Protein AF-A0A4Q5TFU5-F1 (afdb_monomer_lite)

Radius of gyration: 31.68 Å; chains: 1; bounding box: 58×33×103 Å

Secondary structure (DSSP, 8-state):
---GGGGSPPHHHHHHHHHHHHHHHHS--HHHHHHHHHTT--EEEESS--HHHHHHHHTSTTEEEEE-SSTT-EEEEE----PPP-----TTHHHHHHHHHHHHHHHHHHHS---------SSSSSTT--

pLDDT: mean 71.45, std 12.31, range [46.47, 95.38]

Structure (mmCIF, N/CA/C/O backbone):
data_AF-A0A4Q5TFU5-F1
#
_entry.id   AF-A0A4Q5TFU5-F1
#
loop_
_atom_site.group_PDB
_atom_site.id
_atom_site.type_symbol
_atom_site.label_atom_id
_atom_site.label_alt_id
_atom_site.label_comp_id
_atom_site.label_asym_id
_atom_site.label_entity_id
_atom_site.label_seq_id
_atom_site.pdbx_PDB_ins_code
_atom_site.Cartn_x
_atom_site.Cartn_y
_atom_site.Cartn_z
_atom_site.occupancy
_atom_site.B_iso_or_equiv
_atom_site.auth_seq_id
_atom_site.auth_comp_id
_atom_site.auth_asym_id
_atom_site.auth_atom_id
_atom_site.pdbx_PDB_model_num
ATOM 1 N N . MET A 1 1 ? 15.571 -17.716 -34.446 1.00 46.47 1 MET A N 1
ATOM 2 C CA . MET A 1 1 ? 16.575 -17.189 -33.501 1.00 46.47 1 MET A CA 1
ATOM 3 C C . MET A 1 1 ? 16.060 -15.839 -33.051 1.00 46.47 1 MET A C 1
ATOM 5 O O . MET A 1 1 ? 15.919 -14.973 -33.902 1.00 46.47 1 MET A O 1
ATOM 9 N N . ILE A 1 2 ? 15.666 -15.695 -31.785 1.00 55.34 2 ILE A N 1
ATOM 10 C CA . ILE A 1 2 ? 15.425 -14.367 -31.209 1.00 55.34 2 ILE A CA 1
ATOM 11 C C . ILE A 1 2 ? 16.815 -13.753 -31.044 1.00 55.34 2 ILE A C 1
ATOM 13 O O . ILE A 1 2 ? 17.619 -14.277 -30.277 1.00 55.34 2 ILE A O 1
ATOM 17 N N . GLY A 1 3 ? 17.129 -12.750 -31.863 1.00 56.12 3 GLY A N 1
ATOM 18 C CA . GLY A 1 3 ? 18.355 -11.972 -31.731 1.00 56.12 3 GLY A CA 1
ATOM 19 C C . GLY A 1 3 ? 18.303 -11.138 -30.457 1.00 56.12 3 GLY A C 1
ATOM 20 O O . GLY A 1 3 ? 17.226 -10.782 -29.978 1.00 56.12 3 GLY A O 1
ATOM 21 N N . GLU 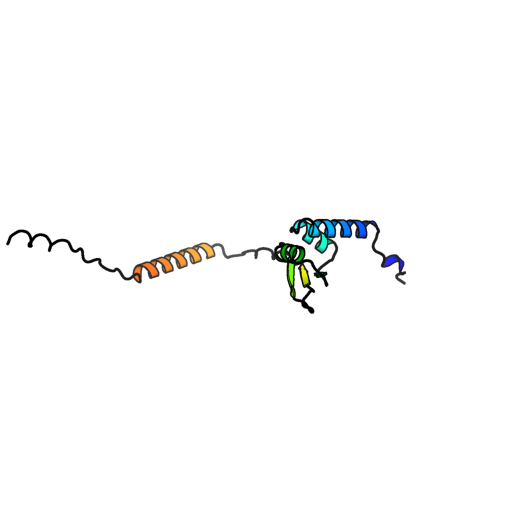A 1 4 ? 19.468 -10.821 -29.906 1.00 57.66 4 GLU A N 1
ATOM 22 C CA . GLU A 1 4 ? 19.650 -10.039 -28.674 1.00 57.66 4 GLU A CA 1
ATOM 23 C C . GLU A 1 4 ? 18.977 -8.646 -28.746 1.00 57.66 4 GLU A C 1
ATOM 25 O O . GLU A 1 4 ? 18.759 -7.989 -27.729 1.00 57.66 4 GLU A O 1
ATOM 30 N N . GLU A 1 5 ? 18.575 -8.225 -29.949 1.00 54.44 5 GLU A N 1
ATOM 31 C CA . GLU A 1 5 ? 17.763 -7.039 -30.231 1.00 54.44 5 GLU A CA 1
ATOM 32 C C . GLU A 1 5 ? 16.343 -7.115 -29.639 1.00 54.44 5 GLU A C 1
ATOM 34 O O . GLU A 1 5 ? 15.772 -6.086 -29.289 1.00 54.44 5 GLU A O 1
ATOM 39 N N . GLY A 1 6 ? 15.768 -8.317 -29.508 1.00 54.66 6 GLY A N 1
ATOM 40 C CA . GLY A 1 6 ? 14.404 -8.526 -29.006 1.00 54.66 6 GLY A CA 1
ATOM 41 C C . GLY A 1 6 ? 14.273 -8.480 -27.481 1.00 54.66 6 GLY A C 1
ATOM 42 O O . GLY A 1 6 ? 13.159 -8.509 -26.966 1.00 54.66 6 GLY A O 1
ATOM 43 N N . LEU A 1 7 ? 15.399 -8.426 -26.762 1.00 59.31 7 LEU A N 1
ATOM 4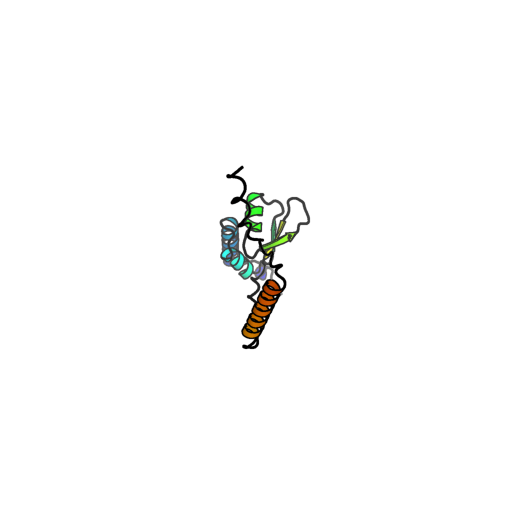4 C CA . LEU A 1 7 ? 15.451 -8.395 -25.296 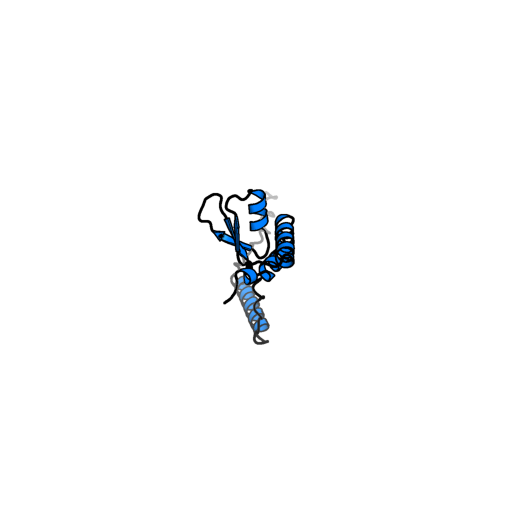1.00 59.31 7 LEU A CA 1
ATOM 45 C C . LEU A 1 7 ? 15.728 -6.996 -24.736 1.00 59.31 7 LEU A C 1
ATOM 47 O O . LEU A 1 7 ? 15.657 -6.802 -23.523 1.00 59.31 7 LEU A O 1
ATOM 51 N N . ARG A 1 8 ? 16.063 -6.016 -25.587 1.00 65.56 8 ARG A N 1
ATOM 52 C CA . ARG A 1 8 ? 16.277 -4.641 -25.133 1.00 65.56 8 ARG A CA 1
ATOM 53 C C . ARG A 1 8 ? 14.929 -3.940 -24.958 1.00 65.56 8 ARG A C 1
ATOM 55 O O . ARG A 1 8 ? 14.165 -3.869 -25.922 1.00 65.56 8 ARG A O 1
ATOM 62 N N . PRO A 1 9 ? 14.636 -3.397 -23.764 1.00 65.62 9 PRO A N 1
ATOM 63 C CA . PRO A 1 9 ? 13.463 -2.560 -23.568 1.00 65.62 9 PRO A CA 1
ATOM 64 C C . PRO A 1 9 ? 13.480 -1.401 -24.563 1.00 65.62 9 PRO A C 1
ATOM 66 O O . PRO A 1 9 ? 14.532 -0.813 -24.828 1.00 65.62 9 PRO A O 1
ATOM 69 N N . SER A 1 10 ? 12.318 -1.066 -25.119 1.00 74.31 10 SER A N 1
ATOM 70 C CA . SER A 1 10 ? 12.206 0.125 -25.959 1.00 74.31 10 SER A CA 1
ATOM 71 C C . SER A 1 10 ? 12.515 1.380 -25.132 1.00 74.31 10 SER A C 1
ATOM 73 O O . SER A 1 10 ? 12.176 1.433 -23.950 1.00 74.31 10 SER A O 1
ATOM 75 N N . GLU A 1 11 ? 13.116 2.411 -25.737 1.00 78.31 11 GLU A N 1
ATOM 76 C CA . GLU A 1 11 ? 13.429 3.675 -25.038 1.00 78.31 11 GLU A CA 1
ATOM 77 C C . GLU A 1 11 ? 12.191 4.285 -24.362 1.00 78.31 11 GLU A C 1
ATOM 79 O O . GLU A 1 11 ? 12.278 4.832 -23.264 1.00 78.31 11 GLU A O 1
ATOM 84 N N . ARG A 1 12 ? 11.020 4.113 -24.989 1.00 72.75 12 ARG A N 1
ATOM 85 C CA . ARG A 1 12 ? 9.723 4.517 -24.440 1.00 72.75 12 ARG A CA 1
ATOM 86 C C . ARG A 1 12 ? 9.371 3.740 -23.170 1.00 72.75 12 ARG A C 1
ATOM 88 O O . ARG A 1 12 ? 9.050 4.362 -22.169 1.00 72.75 12 ARG A O 1
ATOM 95 N N . SER A 1 13 ? 9.487 2.411 -23.186 1.00 71.19 13 SER A N 1
ATOM 96 C CA . SER A 1 13 ? 9.218 1.578 -22.004 1.00 71.19 13 SER A CA 1
ATOM 97 C C . SER A 1 13 ? 10.136 1.928 -20.831 1.00 71.19 13 SER A C 1
ATOM 99 O O . SER A 1 13 ? 9.688 1.941 -19.690 1.00 71.19 13 SER A O 1
ATOM 101 N N . THR A 1 14 ? 11.403 2.250 -21.105 1.00 77.56 14 THR A N 1
ATOM 102 C CA . THR A 1 14 ? 12.350 2.698 -20.074 1.00 77.56 14 THR A CA 1
ATOM 103 C C . THR A 1 14 ? 11.943 4.049 -19.489 1.00 77.56 14 THR A C 1
ATOM 105 O O . THR A 1 14 ? 11.959 4.212 -18.274 1.00 77.56 14 THR A O 1
ATOM 108 N N . ALA A 1 15 ? 11.545 5.012 -20.326 1.00 77.94 15 ALA A N 1
ATOM 109 C CA . ALA A 1 15 ? 11.092 6.322 -19.863 1.00 77.94 15 ALA A CA 1
ATOM 110 C C . ALA A 1 15 ? 9.801 6.231 -19.030 1.00 77.94 15 ALA A C 1
ATOM 112 O O . ALA A 1 15 ? 9.708 6.858 -17.974 1.00 77.94 15 ALA A O 1
ATOM 113 N N . ASP A 1 16 ? 8.843 5.411 -19.470 1.00 76.56 16 ASP A N 1
ATOM 114 C CA . ASP A 1 16 ? 7.587 5.169 -18.755 1.00 76.56 16 ASP A CA 1
ATOM 115 C C . ASP A 1 16 ? 7.841 4.519 -17.386 1.00 76.56 16 ASP A C 1
ATOM 117 O O . ASP A 1 16 ? 7.230 4.906 -16.387 1.00 76.56 16 ASP A O 1
ATOM 121 N N . LEU A 1 17 ? 8.792 3.580 -17.317 1.00 76.25 17 LEU A N 1
ATOM 122 C CA . LEU A 1 17 ? 9.215 2.962 -16.064 1.00 76.25 17 LEU A CA 1
ATOM 123 C C . LEU A 1 17 ? 9.878 3.970 -15.120 1.00 76.25 17 LEU A C 1
ATOM 125 O O . LEU A 1 17 ? 9.498 4.041 -13.953 1.00 76.25 17 LEU A O 1
ATOM 129 N N . THR A 1 18 ? 10.828 4.769 -15.608 1.00 79.62 18 THR A N 1
ATOM 130 C CA . THR A 1 18 ? 11.487 5.802 -14.794 1.00 79.62 18 THR A CA 1
ATOM 131 C C . THR A 1 18 ? 10.462 6.779 -14.222 1.00 79.62 18 THR A C 1
ATOM 133 O O . THR A 1 18 ? 10.475 7.041 -13.023 1.00 79.62 18 THR A O 1
ATOM 136 N N . ALA A 1 19 ? 9.509 7.240 -15.037 1.00 78.44 19 ALA A N 1
ATOM 137 C CA . ALA A 1 19 ? 8.449 8.138 -14.586 1.00 78.44 19 ALA A CA 1
ATOM 138 C C . ALA A 1 19 ? 7.520 7.486 -13.544 1.00 78.44 19 ALA A C 1
ATOM 140 O O . ALA A 1 19 ? 7.080 8.146 -12.600 1.00 78.44 19 ALA A O 1
ATOM 141 N N . ALA A 1 20 ? 7.216 6.190 -13.686 1.00 74.69 20 ALA A N 1
ATOM 142 C CA . ALA A 1 20 ? 6.422 5.451 -12.706 1.00 74.69 20 ALA A CA 1
ATOM 143 C C . ALA A 1 20 ? 7.164 5.298 -11.368 1.00 74.69 20 ALA A C 1
ATOM 145 O O . ALA A 1 20 ? 6.574 5.531 -10.312 1.00 74.69 20 ALA A O 1
ATOM 146 N N . VAL A 1 21 ? 8.460 4.975 -11.407 1.00 79.56 21 VAL A N 1
ATOM 147 C CA . VAL A 1 21 ? 9.314 4.875 -10.215 1.00 79.56 21 VAL A CA 1
ATOM 148 C C . VAL A 1 21 ? 9.443 6.232 -9.523 1.00 79.56 21 VAL A C 1
ATOM 150 O O . VAL A 1 21 ? 9.195 6.323 -8.324 1.00 79.56 21 VAL A O 1
ATOM 153 N N . GLU A 1 22 ? 9.744 7.303 -10.260 1.00 77.75 22 GLU A N 1
ATOM 154 C CA . GLU A 1 22 ? 9.822 8.665 -9.713 1.00 77.75 22 GLU A CA 1
ATOM 155 C C . GLU A 1 22 ? 8.500 9.101 -9.077 1.00 77.75 22 GLU A C 1
ATOM 157 O O . GLU A 1 22 ? 8.495 9.691 -7.995 1.00 77.75 22 GLU A O 1
ATOM 162 N N . SER A 1 23 ? 7.369 8.767 -9.705 1.00 73.25 23 SER A N 1
ATOM 163 C CA . SER A 1 23 ? 6.044 9.048 -9.153 1.00 73.25 23 SER A CA 1
ATOM 164 C C . SER A 1 23 ? 5.813 8.318 -7.830 1.00 73.25 23 SER A C 1
ATOM 166 O O . SER A 1 23 ? 5.269 8.924 -6.908 1.00 73.25 23 SER A O 1
ATOM 168 N N . VAL A 1 24 ? 6.207 7.045 -7.723 1.00 74.69 24 VAL A N 1
ATOM 169 C CA . VAL A 1 24 ? 6.042 6.259 -6.489 1.00 74.69 24 VAL A CA 1
ATOM 170 C C . VAL A 1 24 ? 6.967 6.746 -5.383 1.00 74.69 24 VAL A C 1
ATOM 172 O O . VAL A 1 24 ? 6.530 6.849 -4.243 1.00 74.69 24 VAL A O 1
ATOM 175 N N . LEU A 1 25 ? 8.211 7.096 -5.707 1.00 74.38 25 LEU A N 1
ATOM 176 C CA . LEU A 1 25 ? 9.170 7.607 -4.727 1.00 74.38 25 LEU A CA 1
ATOM 177 C C . LEU A 1 25 ? 8.823 9.023 -4.247 1.00 74.38 25 LEU A C 1
ATOM 179 O O . LEU A 1 25 ? 9.081 9.355 -3.094 1.00 74.38 25 LEU A O 1
ATOM 183 N N . SER A 1 26 ? 8.216 9.849 -5.104 1.00 75.12 26 SER A N 1
ATOM 184 C CA . SER A 1 26 ? 7.819 11.219 -4.747 1.00 75.12 26 SER A CA 1
ATOM 185 C C . SER A 1 26 ? 6.536 11.264 -3.915 1.00 75.12 26 SER A C 1
ATOM 187 O O . SER A 1 26 ? 6.410 12.087 -3.011 1.00 75.12 26 SER A O 1
ATOM 189 N N . ALA A 1 27 ? 5.563 10.409 -4.238 1.00 73.00 27 ALA A N 1
ATOM 190 C CA . ALA A 1 27 ? 4.287 10.312 -3.537 1.00 73.00 27 ALA A CA 1
ATOM 191 C C . ALA A 1 27 ? 3.752 8.871 -3.641 1.00 73.00 27 ALA A C 1
ATOM 193 O O . ALA A 1 27 ? 3.074 8.545 -4.623 1.00 73.00 27 ALA A O 1
ATOM 194 N N . PRO A 1 28 ? 4.028 8.007 -2.645 1.00 66.25 28 PRO A N 1
ATOM 195 C CA . PRO A 1 28 ? 3.594 6.612 -2.653 1.00 66.25 28 PRO A CA 1
ATOM 196 C C . PRO A 1 28 ? 2.064 6.512 -2.595 1.00 66.25 28 PRO A C 1
ATOM 198 O O . PRO A 1 28 ? 1.442 6.561 -1.536 1.00 66.25 28 PRO A O 1
ATOM 201 N N . GLY A 1 29 ? 1.443 6.420 -3.768 1.00 68.19 29 GLY A N 1
ATOM 202 C CA . GLY A 1 29 ? -0.002 6.359 -3.943 1.00 68.19 29 GLY A CA 1
ATOM 203 C C . GLY A 1 29 ? -0.414 5.202 -4.846 1.00 68.19 29 GLY A C 1
ATOM 204 O O . GLY A 1 29 ? 0.357 4.742 -5.692 1.00 68.19 29 GLY A O 1
ATOM 205 N N . ALA A 1 30 ? -1.666 4.765 -4.700 1.00 70.00 30 ALA A N 1
ATOM 206 C CA . ALA A 1 30 ? -2.217 3.606 -5.408 1.00 70.00 30 ALA A CA 1
ATOM 207 C C . ALA A 1 30 ? -2.108 3.719 -6.940 1.00 70.00 30 ALA A C 1
ATOM 209 O O . ALA A 1 30 ? -1.993 2.712 -7.634 1.00 70.00 30 ALA A O 1
ATOM 210 N N . ASP A 1 31 ? -2.136 4.934 -7.491 1.00 72.69 31 ASP A N 1
ATOM 211 C CA . ASP A 1 31 ? -2.037 5.157 -8.937 1.00 72.69 31 ASP A CA 1
ATOM 212 C C . ASP A 1 31 ? -0.617 4.955 -9.476 1.00 72.69 31 ASP A C 1
ATOM 214 O O . ASP A 1 31 ? -0.454 4.425 -10.573 1.00 72.69 31 ASP A O 1
ATOM 218 N N . GLY A 1 32 ? 0.409 5.328 -8.706 1.00 72.88 32 GLY A N 1
ATOM 219 C CA . GLY A 1 32 ? 1.805 5.085 -9.076 1.00 72.88 32 GLY A CA 1
ATOM 220 C C . GLY A 1 32 ? 2.142 3.595 -9.029 1.00 72.88 32 GLY A C 1
ATOM 221 O O . GLY A 1 32 ? 2.715 3.057 -9.972 1.00 72.88 32 GLY A O 1
ATOM 222 N N . ILE A 1 33 ? 1.692 2.907 -7.977 1.00 74.38 33 ILE A N 1
ATOM 223 C CA . ILE A 1 33 ? 1.924 1.468 -7.791 1.00 74.38 33 ILE A CA 1
ATOM 224 C C . ILE A 1 33 ? 1.207 0.651 -8.876 1.00 74.38 33 ILE A C 1
ATOM 226 O O . ILE A 1 33 ? 1.809 -0.236 -9.475 1.00 74.38 33 ILE A O 1
ATOM 230 N N . ARG A 1 34 ? -0.031 1.013 -9.243 1.00 76.62 34 ARG A N 1
ATOM 231 C CA . ARG A 1 34 ? -0.747 0.377 -10.365 1.00 76.62 34 ARG A CA 1
ATOM 232 C C . ARG A 1 34 ? -0.055 0.564 -11.715 1.00 76.62 34 ARG A C 1
ATOM 234 O O . ARG A 1 34 ? -0.118 -0.333 -12.551 1.00 76.62 34 ARG A O 1
ATOM 241 N N . ARG A 1 35 ? 0.618 1.698 -11.943 1.00 76.44 35 ARG A N 1
ATOM 242 C CA . ARG A 1 35 ? 1.421 1.903 -13.162 1.00 76.44 35 ARG A CA 1
ATOM 243 C C . ARG A 1 35 ? 2.640 0.986 -13.200 1.00 76.44 35 ARG A C 1
ATOM 245 O O . ARG A 1 35 ? 2.938 0.468 -14.269 1.00 76.44 35 ARG A O 1
ATOM 252 N N . LEU A 1 36 ? 3.302 0.749 -12.065 1.00 76.75 36 LEU A N 1
ATOM 253 C CA . LEU A 1 36 ? 4.376 -0.246 -11.991 1.00 76.75 36 LEU A CA 1
ATOM 254 C C . LEU A 1 36 ? 3.860 -1.670 -12.255 1.00 76.75 36 LEU A C 1
ATOM 256 O O . LEU A 1 36 ? 4.459 -2.382 -13.058 1.00 76.75 36 LEU A O 1
ATOM 260 N N . GLY A 1 37 ? 2.727 -2.053 -11.661 1.00 75.38 37 GLY A N 1
ATOM 261 C CA . GLY A 1 37 ? 2.101 -3.355 -11.924 1.00 75.38 37 GLY A CA 1
ATOM 262 C C . GLY A 1 37 ? 1.717 -3.539 -13.398 1.00 75.38 37 GLY A C 1
ATOM 263 O O . GLY A 1 37 ? 1.985 -4.580 -13.991 1.00 75.38 37 GLY A O 1
ATOM 264 N N . ALA A 1 38 ? 1.194 -2.494 -14.051 1.00 77.75 38 ALA A N 1
ATOM 265 C CA . ALA A 1 38 ? 0.884 -2.517 -15.485 1.00 77.75 38 ALA A CA 1
ATOM 266 C C . ALA A 1 38 ? 2.125 -2.680 -16.388 1.00 77.75 38 ALA A C 1
ATOM 268 O O . ALA A 1 38 ? 1.998 -3.112 -17.534 1.00 77.75 38 ALA A O 1
ATOM 269 N N . LEU A 1 39 ? 3.315 -2.351 -15.878 1.00 75.12 39 LEU A N 1
ATOM 270 C CA . LEU A 1 39 ? 4.601 -2.584 -16.540 1.00 75.12 39 LEU A CA 1
ATOM 271 C C . LEU A 1 39 ? 5.185 -3.978 -16.234 1.00 75.12 39 LEU A C 1
ATOM 273 O O . LEU A 1 39 ? 6.270 -4.295 -16.719 1.00 75.12 39 LEU A O 1
ATOM 277 N N . GLY A 1 40 ? 4.471 -4.816 -15.473 1.00 73.94 40 GLY A N 1
ATOM 278 C CA . GLY A 1 40 ? 4.872 -6.180 -15.124 1.00 73.94 40 GLY A CA 1
ATOM 279 C C . GLY A 1 40 ? 5.839 -6.268 -13.943 1.00 73.94 40 GLY A C 1
ATOM 280 O O . GLY A 1 40 ? 6.580 -7.242 -13.838 1.00 73.94 40 GLY A O 1
ATOM 281 N N . ILE A 1 41 ? 5.886 -5.244 -13.087 1.00 75.50 41 ILE A N 1
ATOM 282 C CA . ILE A 1 41 ? 6.688 -5.278 -11.861 1.00 75.50 41 ILE A CA 1
ATOM 283 C C . ILE A 1 41 ? 5.807 -5.773 -10.721 1.00 75.50 41 ILE A C 1
ATOM 285 O O . ILE A 1 41 ? 4.886 -5.076 -10.318 1.00 75.50 41 ILE A O 1
ATOM 289 N N . ASP A 1 42 ? 6.129 -6.946 -10.180 1.00 73.75 42 ASP A N 1
ATOM 290 C CA . ASP A 1 42 ? 5.375 -7.560 -9.075 1.00 73.75 42 ASP A CA 1
ATOM 291 C C . ASP A 1 42 ? 5.994 -7.278 -7.696 1.00 73.75 42 ASP A C 1
ATOM 293 O O . ASP A 1 42 ? 5.321 -7.351 -6.665 1.00 73.75 42 ASP A O 1
ATOM 297 N N . ALA A 1 43 ? 7.290 -6.952 -7.657 1.00 78.62 43 ALA A N 1
ATOM 298 C CA . ALA A 1 43 ? 8.026 -6.733 -6.419 1.00 78.62 43 ALA A CA 1
ATOM 299 C C . ALA A 1 43 ? 9.094 -5.646 -6.562 1.00 78.62 43 ALA A C 1
ATOM 301 O O . ALA A 1 43 ? 9.743 -5.509 -7.600 1.00 78.62 43 ALA A O 1
ATOM 302 N N . VAL A 1 44 ? 9.305 -4.905 -5.477 1.00 78.75 44 VAL A N 1
ATOM 303 C CA . VAL A 1 44 ? 10.360 -3.903 -5.335 1.00 78.75 44 VAL A CA 1
ATOM 304 C C . VAL A 1 44 ? 11.319 -4.369 -4.248 1.00 78.75 44 VAL A C 1
ATOM 306 O O . VAL A 1 44 ? 10.922 -4.554 -3.098 1.00 78.75 44 VAL A O 1
ATOM 309 N N . TYR A 1 45 ? 12.585 -4.553 -4.622 1.00 80.88 45 TYR A N 1
ATOM 310 C CA . TYR A 1 45 ? 13.676 -4.886 -3.710 1.00 80.88 45 TYR A CA 1
ATOM 311 C C . TYR A 1 45 ? 14.560 -3.661 -3.486 1.00 80.88 45 TYR A C 1
ATOM 313 O O . TYR A 1 45 ? 15.113 -3.121 -4.446 1.00 80.88 45 TYR A O 1
ATOM 321 N N . ALA A 1 46 ? 14.726 -3.246 -2.231 1.00 80.56 46 ALA A N 1
ATOM 322 C CA . ALA A 1 46 ? 15.616 -2.153 -1.859 1.00 80.56 46 ALA A CA 1
ATOM 323 C C . ALA A 1 46 ? 16.626 -2.633 -0.798 1.00 80.56 46 ALA A C 1
ATOM 325 O O . ALA A 1 46 ? 16.237 -2.851 0.349 1.00 80.56 46 ALA A O 1
ATOM 326 N N . PRO A 1 47 ? 17.912 -2.818 -1.158 1.00 67.12 47 PRO A N 1
ATOM 327 C CA . PRO A 1 47 ? 18.929 -3.352 -0.246 1.00 67.12 47 PRO A CA 1
ATOM 328 C C . PRO A 1 47 ? 19.450 -2.347 0.799 1.00 67.12 47 PRO A C 1
ATOM 330 O O . PRO A 1 47 ? 20.009 -2.771 1.812 1.00 67.12 47 PRO A O 1
ATOM 333 N N . ASP A 1 48 ? 19.287 -1.046 0.547 1.00 75.19 48 ASP A N 1
ATOM 334 C CA . ASP A 1 48 ? 19.716 0.046 1.429 1.00 75.19 48 ASP A CA 1
ATOM 335 C C . ASP A 1 48 ? 18.729 1.212 1.303 1.00 75.19 48 ASP A C 1
ATOM 337 O O . ASP A 1 48 ? 18.893 2.120 0.489 1.00 75.19 48 ASP A O 1
ATOM 341 N N . VAL A 1 49 ? 17.605 1.096 2.009 1.00 74.94 49 VAL A N 1
ATOM 342 C CA . VAL A 1 49 ? 16.505 2.059 1.926 1.00 74.94 49 VAL A CA 1
ATOM 343 C C . VAL A 1 49 ? 16.515 2.991 3.130 1.00 74.94 49 VAL A C 1
ATOM 345 O O . VAL A 1 49 ? 16.529 2.547 4.280 1.00 74.94 49 VAL A O 1
ATOM 348 N N . ASP A 1 50 ? 16.453 4.296 2.867 1.00 79.94 50 ASP A N 1
ATOM 349 C CA . ASP A 1 50 ? 16.299 5.301 3.915 1.00 79.94 50 ASP A CA 1
ATOM 350 C C . ASP A 1 50 ? 15.034 5.037 4.741 1.00 79.94 50 ASP A C 1
ATOM 352 O O . ASP A 1 50 ? 13.970 4.718 4.205 1.00 79.94 50 ASP A O 1
ATOM 356 N N . ALA A 1 51 ? 15.120 5.222 6.060 1.00 77.81 51 ALA A N 1
ATOM 357 C CA . ALA A 1 51 ? 14.025 4.900 6.979 1.00 77.81 51 ALA A CA 1
ATOM 358 C C . ALA A 1 51 ? 12.719 5.653 6.665 1.00 77.81 51 ALA A C 1
ATOM 360 O O . ALA A 1 51 ? 11.629 5.127 6.896 1.00 77.81 51 ALA A O 1
ATOM 361 N N . ASP A 1 52 ? 12.816 6.871 6.129 1.00 77.25 52 ASP A N 1
ATOM 362 C CA . ASP A 1 52 ? 11.653 7.671 5.747 1.00 77.25 52 ASP A CA 1
ATOM 363 C C . ASP A 1 52 ? 10.995 7.155 4.465 1.00 77.25 52 ASP A C 1
ATOM 365 O O . ASP A 1 52 ? 9.770 7.050 4.414 1.00 77.25 52 ASP A O 1
ATOM 369 N N . VAL A 1 53 ? 11.793 6.734 3.479 1.00 77.25 53 VAL A N 1
ATOM 370 C CA . VAL A 1 53 ? 11.303 6.080 2.254 1.00 77.25 53 VAL A CA 1
ATOM 371 C C . VAL A 1 53 ? 10.673 4.735 2.600 1.00 77.25 53 VAL A C 1
ATOM 373 O O . VAL A 1 53 ? 9.579 4.421 2.139 1.00 77.25 53 VAL A O 1
ATOM 376 N N . ALA A 1 54 ? 11.315 3.972 3.484 1.00 79.25 54 ALA A N 1
ATOM 377 C CA . ALA A 1 54 ? 10.813 2.692 3.954 1.00 79.25 54 ALA A CA 1
ATOM 378 C C . ALA A 1 54 ? 9.462 2.843 4.670 1.00 79.25 54 ALA A C 1
ATOM 380 O O . ALA A 1 54 ? 8.538 2.082 4.404 1.00 79.25 54 ALA A O 1
ATOM 381 N N . ARG A 1 55 ? 9.315 3.863 5.529 1.00 77.19 55 ARG A N 1
ATOM 382 C CA . ARG A 1 55 ? 8.048 4.170 6.211 1.00 77.19 55 ARG A CA 1
ATOM 383 C C . ARG A 1 55 ? 6.963 4.624 5.236 1.00 77.19 55 ARG A C 1
ATOM 385 O O . ARG A 1 55 ? 5.799 4.285 5.424 1.00 77.19 55 ARG A O 1
ATOM 392 N N . ALA A 1 56 ? 7.332 5.394 4.217 1.00 78.62 56 ALA A N 1
ATOM 393 C CA . ALA A 1 56 ? 6.394 5.865 3.208 1.00 78.62 56 ALA A CA 1
ATOM 394 C C . ALA A 1 56 ? 5.887 4.712 2.321 1.00 78.62 56 ALA A C 1
ATOM 396 O O . ALA A 1 56 ? 4.696 4.659 2.026 1.00 78.62 56 ALA A O 1
ATOM 397 N N . LEU A 1 57 ? 6.760 3.763 1.961 1.00 78.06 57 LEU A N 1
ATOM 398 C CA . LEU A 1 57 ? 6.400 2.546 1.224 1.00 78.06 57 LEU A CA 1
ATOM 399 C C . LEU A 1 57 ? 5.602 1.551 2.078 1.00 78.06 57 LEU A C 1
ATOM 401 O O . LEU A 1 57 ? 4.641 0.979 1.578 1.00 78.06 57 LEU A O 1
ATOM 405 N N . ASP A 1 58 ? 5.924 1.397 3.366 1.00 79.31 58 ASP A N 1
ATOM 406 C CA . ASP A 1 58 ? 5.130 0.575 4.296 1.00 79.31 58 ASP A CA 1
ATOM 407 C C . ASP A 1 58 ? 3.696 1.102 4.463 1.00 79.31 58 ASP A C 1
ATOM 409 O O . ASP A 1 58 ? 2.768 0.333 4.698 1.00 79.31 58 ASP A O 1
ATOM 413 N N . ALA A 1 59 ? 3.516 2.422 4.381 1.00 78.12 59 ALA A N 1
ATOM 414 C CA . ALA A 1 59 ? 2.211 3.070 4.470 1.00 78.12 59 ALA A CA 1
ATOM 415 C C . ALA A 1 59 ? 1.488 3.153 3.114 1.00 78.12 59 ALA A C 1
ATOM 417 O O . ALA A 1 59 ? 0.349 3.629 3.056 1.00 78.12 59 ALA A O 1
ATOM 418 N N . ALA A 1 60 ? 2.138 2.740 2.023 1.00 77.75 60 ALA A N 1
ATOM 419 C CA . ALA A 1 60 ? 1.598 2.902 0.690 1.00 77.75 60 ALA A CA 1
ATOM 420 C C . ALA A 1 60 ? 0.476 1.881 0.426 1.00 77.75 60 ALA A C 1
ATOM 422 O O . ALA A 1 60 ? 0.640 0.683 0.666 1.00 77.75 60 ALA A O 1
ATOM 423 N N . PRO A 1 61 ? -0.676 2.320 -0.104 1.00 71.19 61 PRO A N 1
ATOM 424 C CA . PRO A 1 61 ? -1.753 1.404 -0.449 1.00 71.19 61 PRO A CA 1
ATOM 425 C C . PRO A 1 61 ? -1.318 0.491 -1.603 1.00 71.19 61 PRO A C 1
ATOM 427 O O . PRO A 1 61 ? -0.761 0.982 -2.581 1.00 71.19 61 PRO A O 1
ATOM 430 N N . LEU A 1 62 ? -1.667 -0.800 -1.531 1.00 74.62 62 LEU A N 1
ATOM 431 C CA . LEU A 1 62 ? -1.350 -1.842 -2.532 1.00 74.62 62 LEU A CA 1
ATOM 432 C C . LEU A 1 62 ? 0.092 -2.375 -2.506 1.00 74.62 62 LEU A C 1
ATOM 434 O O . LEU A 1 62 ? 0.474 -3.121 -3.405 1.00 74.62 62 LEU A O 1
ATOM 438 N N . LEU A 1 63 ? 0.882 -2.034 -1.486 1.00 76.62 63 LEU A N 1
ATOM 439 C CA . LEU A 1 63 ? 2.158 -2.690 -1.206 1.00 76.62 63 LEU A CA 1
ATOM 440 C C . LEU A 1 63 ? 2.067 -3.448 0.116 1.00 76.62 63 LEU A C 1
ATOM 442 O O . LEU A 1 63 ? 1.656 -2.889 1.130 1.00 76.62 63 LEU A O 1
ATOM 446 N N . GLU A 1 64 ? 2.477 -4.713 0.107 1.00 77.75 64 GLU A N 1
ATOM 447 C CA . GLU A 1 64 ? 2.686 -5.489 1.329 1.00 77.75 64 GLU A CA 1
ATOM 448 C C . GLU A 1 64 ? 4.183 -5.736 1.552 1.00 77.75 64 GLU A C 1
ATOM 450 O O . GLU A 1 64 ? 4.890 -6.135 0.620 1.00 77.75 64 GLU A O 1
ATOM 455 N N . PRO A 1 65 ? 4.694 -5.522 2.777 1.00 77.50 65 PRO A N 1
ATOM 456 C CA . PRO A 1 65 ? 6.050 -5.913 3.122 1.00 77.50 65 PRO A CA 1
ATOM 457 C C . PRO A 1 65 ? 6.149 -7.443 3.162 1.00 77.50 65 PRO A C 1
ATOM 459 O O . PRO A 1 65 ? 5.528 -8.093 4.000 1.00 77.50 65 PRO A O 1
ATOM 462 N N . SER A 1 66 ? 6.970 -8.016 2.282 1.00 69.50 66 SER A N 1
ATOM 463 C CA . SER A 1 66 ? 7.122 -9.473 2.118 1.00 69.50 66 SER A CA 1
ATOM 464 C C . SER A 1 66 ? 8.296 -10.071 2.910 1.00 69.50 66 SER A C 1
ATOM 466 O O . SER A 1 66 ? 8.65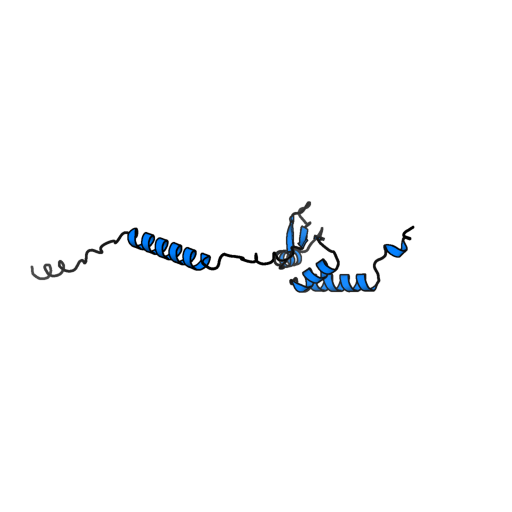0 -11.236 2.746 1.00 69.50 66 SER A O 1
ATOM 468 N N . GLY A 1 67 ? 8.886 -9.289 3.816 1.00 60.00 67 GLY A N 1
ATOM 469 C CA . GLY A 1 67 ? 10.055 -9.686 4.600 1.00 60.00 67 GLY A CA 1
ATOM 470 C C . GLY A 1 67 ? 11.376 -9.312 3.928 1.00 60.00 67 GLY A C 1
ATOM 471 O O . GLY A 1 67 ? 11.412 -8.644 2.896 1.00 60.00 67 GLY A O 1
ATOM 472 N N . SER A 1 68 ? 12.483 -9.669 4.575 1.00 59.59 68 SER A N 1
ATOM 473 C CA . SER A 1 68 ? 13.826 -9.308 4.134 1.00 59.59 68 SER A CA 1
ATOM 474 C C . SER A 1 68 ? 14.853 -10.353 4.555 1.00 59.59 68 SER A C 1
ATOM 476 O O . SER A 1 68 ? 14.807 -10.837 5.685 1.00 59.59 68 SER A O 1
ATOM 478 N N . ASP A 1 69 ? 15.809 -10.633 3.667 1.00 59.62 69 ASP A N 1
ATOM 479 C CA . ASP A 1 69 ? 16.975 -11.476 3.950 1.00 59.62 69 ASP A CA 1
ATOM 480 C C . ASP A 1 69 ? 18.072 -10.749 4.762 1.00 59.62 69 ASP A C 1
ATOM 482 O O . ASP A 1 69 ? 18.973 -11.401 5.289 1.00 59.62 69 ASP A O 1
ATOM 486 N N . ALA A 1 70 ? 18.028 -9.412 4.899 1.00 60.03 70 ALA A N 1
ATOM 487 C CA . ALA A 1 70 ? 19.064 -8.627 5.586 1.00 60.03 70 ALA A CA 1
ATOM 488 C C . ALA A 1 70 ? 18.504 -7.441 6.408 1.00 60.03 70 ALA A C 1
ATOM 490 O O . ALA A 1 70 ? 17.500 -6.849 6.026 1.00 60.03 70 ALA A O 1
ATOM 491 N N . PRO A 1 71 ? 19.166 -7.004 7.502 1.00 60.22 71 PRO A N 1
ATOM 492 C CA . PRO A 1 71 ? 18.620 -5.985 8.413 1.00 60.22 71 PRO A CA 1
ATOM 493 C C . PRO A 1 71 ? 18.280 -4.633 7.761 1.00 60.22 71 PRO A C 1
ATOM 495 O O . PRO A 1 71 ? 17.399 -3.930 8.248 1.00 60.22 71 PRO A O 1
ATOM 498 N N . THR A 1 72 ? 18.984 -4.268 6.686 1.00 63.47 72 THR A N 1
ATOM 499 C CA . THR A 1 72 ? 18.812 -3.007 5.936 1.00 63.47 72 THR A CA 1
ATOM 500 C C . THR A 1 72 ? 18.034 -3.178 4.636 1.00 63.47 72 THR A C 1
ATOM 502 O O . THR A 1 72 ? 17.692 -2.195 3.985 1.00 63.47 72 THR A O 1
ATOM 505 N N . SER A 1 73 ? 17.766 -4.424 4.251 1.00 62.84 73 SER A N 1
ATOM 506 C CA . SER A 1 73 ? 17.060 -4.732 3.021 1.00 62.84 73 SER A CA 1
ATOM 507 C C . SER A 1 73 ? 15.559 -4.800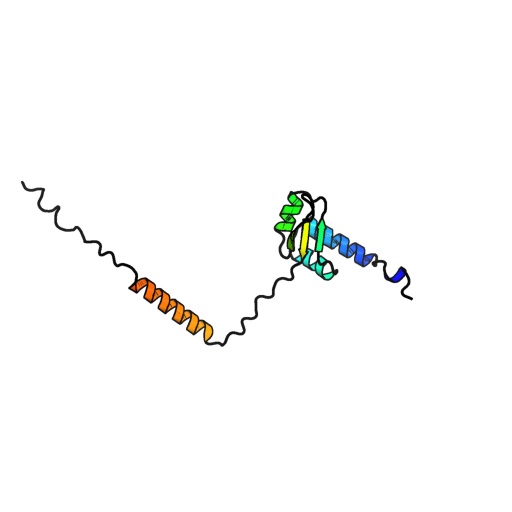 3.281 1.00 62.84 73 SER A C 1
ATOM 509 O O . SER A 1 73 ? 15.124 -5.137 4.388 1.00 62.84 73 SER A O 1
ATOM 511 N N . ARG A 1 74 ? 14.752 -4.474 2.275 1.00 75.12 74 ARG A N 1
ATOM 512 C CA . ARG A 1 74 ? 13.300 -4.656 2.307 1.00 75.12 74 ARG A CA 1
ATOM 513 C C . ARG A 1 74 ? 12.763 -5.046 0.944 1.00 75.12 74 ARG A C 1
ATOM 515 O O . ARG A 1 74 ? 13.187 -4.516 -0.083 1.00 75.12 74 ARG A O 1
ATOM 522 N N . VAL A 1 75 ? 11.799 -5.962 0.967 1.00 80.81 75 VAL A N 1
ATOM 523 C CA . VAL A 1 75 ? 10.998 -6.348 -0.192 1.00 80.81 75 VAL A CA 1
ATOM 524 C C . VAL A 1 75 ? 9.567 -5.888 0.041 1.00 80.81 75 VAL A C 1
ATOM 526 O O . VAL A 1 75 ? 8.967 -6.220 1.067 1.00 80.81 75 VAL A O 1
ATOM 529 N N . TRP A 1 76 ? 9.003 -5.192 -0.941 1.00 82.88 76 TRP A N 1
ATOM 530 C CA . TRP A 1 76 ? 7.566 -4.948 -1.021 1.00 82.88 76 TRP A CA 1
ATOM 531 C C . TRP A 1 76 ? 6.998 -5.638 -2.252 1.00 82.88 76 TRP A C 1
ATOM 533 O O . TRP A 1 76 ? 7.544 -5.515 -3.348 1.00 82.88 76 TRP A O 1
ATOM 543 N N . THR A 1 77 ? 5.901 -6.359 -2.072 1.00 81.56 77 THR A N 1
ATOM 544 C CA . THR A 1 77 ? 5.152 -7.008 -3.150 1.00 81.56 77 THR A CA 1
ATOM 545 C C . THR A 1 77 ? 3.896 -6.216 -3.445 1.00 81.56 77 THR A C 1
ATOM 547 O O . THR A 1 77 ? 3.214 -5.761 -2.524 1.00 81.56 77 THR A O 1
ATOM 550 N N . MET A 1 78 ? 3.587 -6.047 -4.727 1.00 78.81 78 MET A N 1
ATOM 551 C CA . MET A 1 78 ? 2.356 -5.391 -5.147 1.00 78.81 78 MET A CA 1
ATOM 552 C C . MET A 1 78 ? 1.189 -6.346 -4.947 1.00 78.81 78 MET A C 1
ATOM 554 O O . MET A 1 78 ? 1.231 -7.501 -5.368 1.00 78.81 78 MET A O 1
ATOM 558 N N . VAL A 1 79 ? 0.150 -5.858 -4.280 1.00 73.44 79 VAL A N 1
ATOM 559 C CA . VAL A 1 79 ? -1.058 -6.627 -4.001 1.00 73.44 79 VAL A CA 1
ATOM 560 C C . VAL A 1 79 ? -2.185 -5.997 -4.793 1.00 73.44 79 VAL A C 1
ATOM 562 O O . VAL A 1 79 ? -2.544 -4.838 -4.570 1.00 73.44 79 VAL A O 1
ATOM 565 N N . GLU A 1 80 ? -2.741 -6.754 -5.737 1.00 60.53 80 GLU A N 1
ATOM 566 C CA . GLU A 1 80 ? -3.975 -6.362 -6.411 1.00 60.53 80 GLU A CA 1
ATOM 567 C C . GLU A 1 80 ? -5.031 -6.117 -5.320 1.00 60.53 80 GLU A C 1
ATOM 569 O O . GLU A 1 80 ? -5.197 -6.976 -4.444 1.00 60.53 80 GLU A O 1
ATOM 574 N N . PRO A 1 81 ? -5.733 -4.968 -5.305 1.00 55.16 81 PRO A N 1
ATOM 575 C CA . PRO A 1 81 ? -6.777 -4.755 -4.319 1.00 55.16 81 PRO A CA 1
ATOM 576 C C . PRO A 1 81 ? -7.785 -5.886 -4.472 1.00 55.16 81 PRO A C 1
ATOM 578 O O . PRO A 1 81 ? -8.437 -5.995 -5.511 1.00 55.16 81 PRO A O 1
ATOM 581 N N . ALA A 1 82 ? -7.886 -6.738 -3.448 1.00 46.72 82 ALA A N 1
ATOM 582 C CA . ALA A 1 82 ? -8.865 -7.807 -3.429 1.00 46.72 82 ALA A CA 1
ATOM 583 C C . ALA A 1 82 ? -10.224 -7.173 -3.726 1.00 46.72 82 ALA A C 1
ATOM 585 O O . ALA A 1 82 ? -10.699 -6.328 -2.960 1.00 46.72 82 ALA A O 1
ATOM 586 N N . ALA A 1 83 ? -10.810 -7.524 -4.875 1.00 47.25 83 ALA A N 1
ATOM 587 C CA . ALA A 1 83 ? -12.141 -7.062 -5.216 1.00 47.25 83 ALA A CA 1
ATOM 588 C C . ALA A 1 83 ? -13.035 -7.384 -4.010 1.00 47.25 83 ALA A C 1
ATOM 590 O O . ALA A 1 83 ? -12.985 -8.526 -3.531 1.00 47.25 83 ALA A O 1
ATOM 591 N N . PRO A 1 84 ? -13.790 -6.405 -3.466 1.00 50.69 84 PRO A N 1
ATOM 592 C CA . PRO A 1 84 ? -14.686 -6.689 -2.360 1.00 50.69 84 PRO A CA 1
ATOM 593 C C . PRO A 1 84 ? -15.538 -7.880 -2.796 1.00 50.69 84 PRO A C 1
ATOM 595 O O . PRO A 1 84 ? -16.070 -7.842 -3.912 1.00 50.69 84 PRO A O 1
ATOM 598 N N . PRO A 1 85 ? -15.588 -8.964 -2.000 1.00 46.72 85 PRO A N 1
ATOM 599 C CA . PRO A 1 85 ? -16.222 -10.193 -2.440 1.00 46.72 85 PRO A CA 1
ATOM 600 C C . PRO A 1 85 ? -17.631 -9.841 -2.898 1.00 46.72 85 PRO A C 1
ATOM 602 O O . PRO A 1 85 ? -18.381 -9.221 -2.141 1.00 46.72 85 PRO A O 1
ATOM 605 N N . ALA A 1 86 ? -17.963 -10.175 -4.147 1.00 53.69 86 ALA A N 1
ATOM 606 C CA . ALA A 1 86 ? -19.313 -10.002 -4.653 1.00 53.69 86 ALA A CA 1
ATOM 607 C C . ALA A 1 86 ? -20.230 -10.788 -3.713 1.00 53.69 86 ALA A C 1
ATOM 609 O O . ALA A 1 86 ? -20.180 -12.018 -3.654 1.00 53.69 86 ALA A O 1
ATOM 610 N N . VAL A 1 87 ? -20.990 -10.077 -2.878 1.00 59.09 87 VAL A N 1
ATOM 611 C CA . VAL A 1 87 ? -21.899 -10.711 -1.928 1.00 59.09 87 VAL A CA 1
ATOM 612 C C . VAL A 1 87 ? -23.138 -11.128 -2.712 1.00 59.09 87 VAL A C 1
ATOM 614 O O . VAL A 1 87 ? -24.186 -10.496 -2.611 1.00 59.09 87 VAL A O 1
ATOM 617 N N . ASP A 1 88 ? -23.024 -12.212 -3.476 1.00 56.41 88 ASP A N 1
ATOM 618 C CA . ASP A 1 88 ? -24.166 -12.917 -4.057 1.00 56.41 88 ASP A CA 1
ATOM 619 C C . ASP A 1 88 ? -24.884 -13.674 -2.930 1.00 56.41 88 ASP A C 1
ATOM 621 O O . ASP A 1 88 ? -24.761 -14.881 -2.728 1.00 56.41 88 ASP A O 1
ATOM 625 N N . GLY A 1 89 ? -25.573 -12.915 -2.079 1.00 60.47 89 GLY A N 1
ATOM 626 C CA . GLY A 1 89 ? -26.366 -13.430 -0.975 1.00 60.47 89 GLY A CA 1
ATOM 627 C C . GLY A 1 89 ? -27.818 -13.631 -1.387 1.00 60.47 89 GLY A C 1
ATOM 628 O O . GLY A 1 89 ? -28.412 -12.775 -2.035 1.00 60.47 89 GLY A O 1
ATOM 629 N N . VAL A 1 90 ? -28.429 -14.732 -0.943 1.00 73.19 90 VAL A N 1
ATOM 630 C CA . VAL A 1 90 ? -29.879 -14.945 -1.083 1.00 73.19 90 VAL A CA 1
ATOM 631 C C . VAL A 1 90 ? -30.622 -13.731 -0.486 1.00 73.19 90 VAL A C 1
ATOM 633 O O . VAL A 1 90 ? -30.313 -13.359 0.648 1.00 73.19 90 VAL A O 1
ATOM 636 N N . PRO A 1 91 ? -31.601 -13.111 -1.172 1.00 79.00 91 PRO A N 1
ATOM 637 C CA . PRO A 1 91 ? -32.154 -11.796 -0.800 1.00 79.00 91 PRO A CA 1
ATOM 638 C C . PRO A 1 91 ? -32.777 -11.698 0.606 1.00 79.00 91 PRO A C 1
ATOM 640 O O . PRO A 1 91 ? -32.936 -10.603 1.138 1.00 79.00 91 PRO A O 1
ATOM 643 N N . TRP A 1 92 ? -33.107 -12.826 1.244 1.00 80.50 92 TRP A N 1
ATOM 644 C CA . TRP A 1 92 ? -33.639 -12.880 2.613 1.00 80.50 92 TRP A CA 1
ATOM 645 C C . TRP A 1 92 ? -32.558 -12.922 3.715 1.00 80.50 92 TRP A C 1
ATOM 647 O O . TRP A 1 92 ? -32.883 -12.708 4.881 1.00 80.50 92 TRP A O 1
ATOM 657 N N . ARG A 1 93 ? -31.270 -13.133 3.387 1.00 79.19 93 ARG A N 1
ATOM 658 C CA . ARG A 1 93 ? -30.153 -13.118 4.361 1.00 79.19 93 ARG A CA 1
ATOM 659 C C . ARG A 1 93 ? -30.120 -11.882 5.275 1.00 79.19 93 ARG A C 1
ATOM 661 O O . ARG A 1 93 ? -29.920 -12.082 6.473 1.00 79.19 93 ARG A O 1
ATOM 668 N N . PRO A 1 94 ? -30.310 -10.634 4.791 1.00 79.44 94 PRO A N 1
ATOM 669 C CA . PRO A 1 94 ? -30.308 -9.465 5.674 1.00 79.44 94 PRO A CA 1
ATOM 670 C C . PRO A 1 94 ? -31.455 -9.489 6.691 1.00 79.44 94 PRO A C 1
ATOM 672 O O . PRO A 1 94 ? -31.270 -9.048 7.822 1.00 79.44 94 PRO A O 1
ATOM 675 N N . TRP A 1 95 ? -32.607 -10.065 6.338 1.00 85.94 95 TRP A N 1
ATOM 676 C CA . TRP A 1 95 ? -33.740 -10.210 7.255 1.00 85.94 95 TRP A CA 1
ATOM 677 C C . TRP A 1 95 ? -33.442 -11.206 8.375 1.00 85.94 95 TRP A C 1
ATOM 679 O O . TRP A 1 95 ? -33.722 -10.924 9.537 1.00 85.94 95 TRP A O 1
ATOM 689 N N . VAL A 1 96 ? -32.810 -12.337 8.046 1.00 89.12 96 VAL A N 1
ATOM 690 C CA . VAL A 1 96 ? -32.362 -13.321 9.047 1.00 89.12 96 VAL A CA 1
ATOM 691 C C . VAL A 1 96 ? -31.308 -12.719 9.966 1.00 89.12 96 VAL A C 1
ATOM 693 O O . VAL A 1 96 ? -31.402 -12.868 11.181 1.00 89.12 96 VAL A O 1
ATOM 696 N N . ALA A 1 97 ? -30.327 -12.009 9.404 1.00 85.69 97 ALA A N 1
ATOM 697 C CA . ALA A 1 97 ? -29.296 -11.335 10.186 1.00 85.69 97 ALA A CA 1
ATOM 698 C C . ALA A 1 97 ? -29.901 -10.284 11.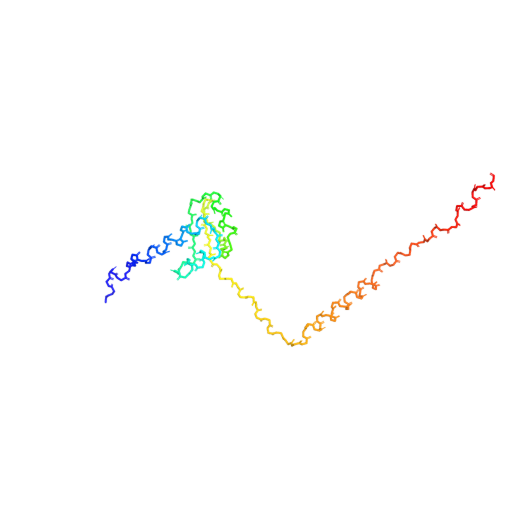133 1.00 85.69 97 ALA A C 1
ATOM 700 O O . ALA A 1 97 ? -29.534 -10.234 12.306 1.00 85.69 97 ALA A O 1
ATOM 701 N N . GLY A 1 98 ? -30.877 -9.503 10.656 1.00 90.25 98 GLY A N 1
ATOM 702 C CA . GLY A 1 98 ? -31.627 -8.555 11.479 1.00 90.25 98 GLY A CA 1
ATOM 703 C C . GLY A 1 98 ? -32.402 -9.242 12.605 1.00 90.25 98 GLY A C 1
ATOM 704 O O . GLY A 1 98 ? -32.304 -8.829 13.759 1.00 90.25 98 GLY A O 1
ATOM 705 N N . GLY A 1 99 ? -33.108 -10.335 12.303 1.00 94.12 99 GLY A N 1
ATOM 706 C CA . GLY A 1 99 ? -33.814 -11.135 13.306 1.00 94.12 99 GLY A CA 1
ATOM 707 C C . GLY A 1 99 ? -32.877 -11.715 14.368 1.00 94.12 99 GLY A C 1
ATOM 708 O O . GLY A 1 99 ? -33.170 -11.636 15.560 1.00 94.12 99 GLY A O 1
ATOM 709 N N . GLN A 1 100 ? -31.713 -12.221 13.953 1.00 92.94 100 GLN A N 1
ATOM 710 C CA . GLN A 1 100 ? -30.695 -12.742 14.862 1.00 92.94 100 GLN A CA 1
ATOM 711 C C . GLN A 1 100 ? -30.148 -11.650 15.789 1.00 92.94 100 GLN A C 1
ATOM 713 O O . GLN A 1 100 ? -29.961 -11.898 16.979 1.00 92.94 100 GLN A O 1
ATOM 718 N N . LEU A 1 101 ? -29.923 -10.440 15.266 1.00 93.81 101 LEU A N 1
ATOM 719 C CA . LEU A 1 101 ? -29.463 -9.296 16.053 1.00 93.81 101 LEU A CA 1
ATOM 720 C C . LEU A 1 101 ? -30.506 -8.879 17.099 1.00 93.81 101 LEU A C 1
ATOM 722 O O . LEU A 1 101 ? -30.163 -8.666 18.259 1.00 93.81 101 LEU A O 1
ATOM 726 N N . VAL A 1 102 ? -31.784 -8.819 16.712 1.00 94.69 102 VAL A N 1
ATOM 727 C CA . VAL A 1 102 ? -32.894 -8.511 17.630 1.00 94.69 102 VAL A CA 1
ATOM 728 C C . VAL A 1 102 ? -33.004 -9.564 18.729 1.00 94.69 102 VAL A C 1
ATOM 730 O O . VAL A 1 102 ? -33.140 -9.208 19.897 1.00 94.69 102 VAL A O 1
ATOM 733 N N . LEU A 1 103 ? -32.894 -10.848 18.383 1.00 95.38 103 LEU A N 1
ATOM 734 C CA . LEU A 1 103 ? -32.904 -11.937 19.360 1.00 95.38 103 LEU A CA 1
ATOM 735 C C . LEU A 1 103 ? -31.750 -11.798 20.362 1.00 95.38 103 LEU A C 1
ATOM 737 O O . LEU A 1 103 ? -31.951 -11.959 21.565 1.00 95.38 103 LEU A O 1
ATOM 741 N N . TRP A 1 104 ? -30.557 -11.453 19.872 1.00 94.88 104 TRP A N 1
ATOM 742 C CA . TRP A 1 104 ? -29.384 -11.198 20.706 1.00 94.88 104 TRP A CA 1
ATOM 743 C C . TRP A 1 104 ? -29.595 -10.019 21.658 1.00 94.88 104 TRP A C 1
ATOM 745 O O . TRP A 1 104 ? -29.305 -10.130 22.847 1.00 94.88 104 TRP A O 1
ATOM 755 N N . LEU A 1 105 ? -30.149 -8.909 21.164 1.00 92.00 105 LEU A N 1
ATOM 756 C CA . LEU A 1 105 ? -30.490 -7.755 21.998 1.00 92.00 105 LEU A CA 1
ATOM 757 C C . LEU A 1 105 ? -31.516 -8.124 23.070 1.00 92.00 105 LEU A C 1
ATOM 759 O O . LEU A 1 105 ? -31.358 -7.740 24.226 1.00 92.00 105 LEU A O 1
ATOM 763 N N . LEU A 1 106 ? -32.532 -8.912 22.710 1.00 94.00 106 LEU A N 1
ATOM 764 C CA . LEU A 1 106 ? -33.538 -9.387 23.653 1.00 94.00 106 LEU A CA 1
ATOM 765 C C . LEU A 1 106 ? -32.896 -10.238 24.751 1.00 94.00 106 LEU A C 1
ATOM 767 O O . LEU A 1 106 ? -33.169 -10.027 25.929 1.00 94.00 106 LEU A O 1
ATOM 771 N N . ALA A 1 107 ? -32.006 -11.158 24.370 1.00 91.50 107 ALA A N 1
ATOM 772 C CA . ALA A 1 107 ? -31.269 -11.994 25.306 1.00 91.50 107 ALA A CA 1
ATOM 773 C C . ALA A 1 107 ? -30.396 -11.155 26.248 1.00 91.50 107 ALA A C 1
ATOM 775 O O . ALA A 1 107 ? -30.406 -11.407 27.450 1.00 91.50 107 ALA A O 1
ATOM 776 N N . ILE A 1 108 ? -29.702 -10.125 25.749 1.00 89.38 108 ILE A N 1
ATOM 777 C CA . ILE A 1 108 ? -28.933 -9.192 26.590 1.00 89.38 108 ILE A CA 1
ATOM 778 C C . ILE A 1 108 ? -29.852 -8.482 27.584 1.00 89.38 108 ILE A C 1
ATOM 780 O O . ILE A 1 108 ? -29.533 -8.418 28.762 1.00 89.38 108 ILE A O 1
ATOM 784 N N . VAL A 1 109 ? -31.004 -7.976 27.142 1.00 88.94 109 VAL A N 1
ATOM 785 C CA . VAL A 1 109 ? -31.955 -7.281 28.024 1.00 88.94 109 VAL A CA 1
ATOM 786 C C . VAL A 1 109 ? -32.538 -8.224 29.080 1.00 88.94 109 VAL A C 1
ATOM 788 O O . VAL A 1 109 ? -32.647 -7.847 30.241 1.00 88.94 109 VAL A O 1
ATOM 791 N N . LEU A 1 110 ? -32.878 -9.458 28.703 1.00 86.06 110 LEU A N 1
ATOM 792 C CA . LEU A 1 110 ? -33.403 -10.483 29.613 1.00 86.06 110 LEU A CA 1
ATOM 793 C C . LEU A 1 110 ? -32.360 -10.974 30.619 1.00 86.06 110 LEU A C 1
ATOM 795 O O . LEU A 1 110 ? -32.698 -11.288 31.757 1.00 86.06 110 LEU A O 1
ATOM 799 N N . THR A 1 111 ? -31.103 -11.061 30.194 1.00 82.69 111 THR A N 1
ATOM 800 C CA . THR A 1 111 ? -29.983 -11.459 31.056 1.00 82.69 111 THR A CA 1
ATOM 801 C C . THR A 1 111 ? -29.373 -10.281 31.806 1.00 82.69 111 THR A C 1
ATOM 803 O O . THR A 1 111 ? -28.559 -10.499 32.703 1.00 82.69 111 THR A O 1
ATOM 806 N N . ALA A 1 112 ? -29.772 -9.043 31.493 1.00 76.19 112 ALA A N 1
ATOM 807 C CA . ALA A 1 112 ? -29.322 -7.871 32.216 1.00 76.19 112 ALA A CA 1
ATOM 808 C C . ALA A 1 112 ? -29.823 -7.973 33.666 1.00 76.19 112 ALA A C 1
ATOM 810 O O . ALA A 1 112 ? -31.035 -7.997 33.904 1.00 76.19 112 ALA A O 1
ATOM 811 N N . PRO A 1 113 ? -28.919 -8.031 34.660 1.00 71.12 113 PRO A N 1
ATOM 812 C CA . PRO A 1 113 ? -29.316 -8.078 36.052 1.00 71.12 113 PRO A CA 1
ATOM 813 C C . PRO A 1 113 ? -29.977 -6.744 36.388 1.00 71.12 113 PRO A C 1
ATOM 815 O O . PRO A 1 113 ? -29.309 -5.715 36.518 1.00 71.12 113 PRO A O 1
ATOM 818 N N . VAL A 1 114 ? -31.305 -6.750 36.520 1.00 64.69 114 VAL A N 1
ATOM 819 C CA . VAL A 1 114 ? -32.062 -5.607 37.029 1.00 64.69 114 VAL A CA 1
ATOM 820 C C . VAL A 1 114 ? -31.672 -5.443 38.495 1.00 64.69 114 VAL A C 1
ATOM 822 O O . VAL A 1 114 ? -32.313 -5.983 39.394 1.00 64.69 114 VAL A O 1
ATOM 825 N N . ARG A 1 115 ? -30.585 -4.706 38.755 1.00 58.00 115 ARG A N 1
ATOM 826 C CA . ARG A 1 115 ? -30.333 -4.115 40.069 1.00 58.00 115 ARG A CA 1
ATOM 827 C C . ARG A 1 115 ? -31.521 -3.201 40.344 1.00 58.00 115 ARG A C 1
ATOM 829 O O . ARG A 1 115 ? -31.541 -2.059 39.888 1.00 58.00 115 ARG A O 1
ATOM 836 N N . ARG A 1 116 ? -32.522 -3.707 41.072 1.00 57.28 116 ARG A N 1
ATOM 837 C CA . ARG A 1 116 ? -33.462 -2.845 41.786 1.00 57.28 116 ARG A CA 1
ATOM 838 C C . ARG A 1 116 ? -32.598 -1.948 42.663 1.00 57.28 116 ARG A C 1
ATOM 840 O O . ARG A 1 116 ? -31.965 -2.424 43.597 1.00 57.28 116 ARG A O 1
ATOM 847 N N . ARG A 1 117 ? -32.504 -0.668 42.309 1.00 57.53 117 ARG A N 1
ATOM 848 C CA . ARG A 1 117 ? -32.091 0.342 43.273 1.00 57.53 117 ARG A CA 1
ATOM 849 C C . ARG A 1 117 ? -33.246 0.430 44.249 1.00 57.53 117 ARG A C 1
ATOM 851 O O . ARG A 1 117 ? -34.324 0.887 43.879 1.00 57.53 117 ARG A O 1
ATOM 858 N N . GLU A 1 118 ? -33.034 -0.122 45.432 1.00 55.06 118 GLU A N 1
ATOM 859 C CA . GLU A 1 118 ? -33.854 0.167 46.595 1.00 55.06 118 GLU A CA 1
ATOM 860 C C . GLU A 1 118 ? -33.881 1.690 46.716 1.00 55.06 118 GLU A C 1
ATOM 862 O O . GLU A 1 118 ? -32.848 2.346 46.857 1.00 55.06 118 GLU A O 1
ATOM 867 N N . SER A 1 119 ? -35.051 2.271 46.486 1.00 51.50 119 SER A N 1
ATOM 868 C CA . SER A 1 119 ? -35.300 3.673 46.749 1.00 51.50 119 SER A CA 1
ATOM 869 C C . SER A 1 119 ? -35.210 3.859 48.258 1.00 51.50 119 SER A C 1
ATOM 871 O O . SER A 1 119 ? -36.179 3.587 48.959 1.00 51.50 119 SER A O 1
ATOM 873 N N . THR A 1 120 ? -34.050 4.298 48.747 1.00 50.97 120 THR A N 1
ATOM 874 C CA . THR A 1 120 ? -33.908 4.950 50.053 1.00 50.97 120 THR A CA 1
ATOM 875 C C . THR A 1 120 ? -34.638 6.291 49.979 1.00 50.97 120 THR A C 1
ATOM 877 O O . THR A 1 120 ? -34.057 7.348 49.764 1.00 50.97 120 THR A O 1
ATOM 880 N N . LEU A 1 121 ? -35.958 6.215 50.026 1.00 59.53 121 LEU A N 1
ATOM 881 C CA . LEU A 1 121 ? -36.847 7.264 50.487 1.00 59.53 121 LEU A CA 1
ATOM 882 C C . LEU A 1 121 ? -37.504 6.636 51.718 1.00 59.53 121 LEU A C 1
ATOM 884 O O . LEU A 1 121 ? -37.881 5.469 51.629 1.00 59.53 121 LEU A O 1
ATOM 888 N N . GLU A 1 122 ? -37.620 7.389 52.813 1.00 55.00 122 GLU A N 1
ATOM 889 C CA . GLU A 1 122 ? -38.346 7.035 54.053 1.00 55.00 122 GLU A CA 1
ATOM 890 C C . GLU A 1 122 ? -37.539 6.592 55.299 1.00 55.00 122 GLU A C 1
ATOM 892 O O . GLU A 1 122 ? -38.053 5.789 56.066 1.00 55.00 122 GLU A O 1
ATOM 897 N N . ASP A 1 123 ? -36.336 7.126 55.574 1.00 54.12 123 ASP A N 1
ATOM 898 C CA . ASP A 1 123 ? -35.774 7.043 56.954 1.00 54.12 123 ASP A CA 1
ATOM 899 C C . ASP A 1 123 ? -35.031 8.302 57.456 1.00 54.12 123 ASP A C 1
ATOM 901 O O . ASP A 1 123 ? -34.565 8.339 58.584 1.00 54.12 123 ASP A O 1
ATOM 905 N N . ASP A 1 124 ? -34.983 9.395 56.681 1.00 55.19 124 ASP A N 1
ATOM 906 C CA . ASP A 1 124 ? -34.488 10.701 57.177 1.00 55.19 124 ASP A CA 1
ATOM 907 C C . ASP A 1 124 ? -35.617 11.578 57.766 1.00 55.19 124 ASP A C 1
ATOM 909 O O . ASP A 1 124 ? -35.407 12.735 58.136 1.00 55.19 124 ASP A O 1
ATOM 913 N N . ALA A 1 125 ? -36.847 11.057 57.848 1.00 57.59 125 ALA A N 1
ATOM 914 C CA . ALA A 1 125 ? -37.991 11.792 58.391 1.00 57.59 125 ALA A CA 1
ATOM 915 C C . ALA A 1 125 ? -38.130 11.678 59.923 1.00 57.59 125 ALA A C 1
ATOM 917 O O . ALA A 1 125 ? -38.906 12.439 60.505 1.00 57.59 125 ALA A O 1
ATOM 918 N N . GLU A 1 126 ? -37.394 10.773 60.583 1.00 55.50 126 GLU A N 1
ATOM 919 C CA . GLU A 1 126 ? -37.586 10.484 62.014 1.00 55.50 126 GLU A CA 1
ATOM 920 C C . GLU A 1 126 ? -36.504 11.080 62.942 1.00 55.50 126 GLU A C 1
ATOM 922 O O . GLU A 1 126 ? -36.765 11.266 64.128 1.00 55.50 126 GLU A O 1
ATOM 927 N N . GLU A 1 127 ? -35.334 11.502 62.439 1.00 55.28 127 GLU A N 1
ATOM 928 C CA . GLU A 1 127 ? -34.218 11.921 63.318 1.00 55.28 127 GLU A CA 1
ATOM 929 C C . GLU A 1 127 ? -34.217 13.416 63.726 1.00 55.28 127 GLU A C 1
ATOM 931 O O . GLU A 1 127 ? -33.475 13.821 64.615 1.00 55.28 127 GLU A O 1
ATOM 936 N N . VAL A 1 128 ? -35.088 14.272 63.173 1.00 56.12 128 VAL A N 1
ATOM 937 C CA . VAL A 1 128 ? -35.113 15.721 63.524 1.00 56.12 128 VAL A CA 1
ATOM 938 C C . VAL A 1 128 ? -36.094 16.048 64.667 1.00 56.12 128 VAL A C 1
ATOM 940 O O . VAL A 1 128 ? -36.420 17.210 64.921 1.00 56.12 128 VAL A O 1
ATOM 943 N N . ARG A 1 129 ? -36.593 15.043 65.399 1.00 50.62 129 ARG A N 1
ATOM 944 C CA . ARG A 1 129 ? -37.528 15.271 66.514 1.00 50.62 129 ARG A CA 1
ATOM 945 C C . ARG A 1 129 ? -37.279 14.358 67.717 1.00 50.62 129 ARG A C 1
ATOM 947 O O . ARG A 1 129 ? -38.170 13.613 68.115 1.00 50.62 129 ARG A O 1
ATOM 954 N N . ALA A 1 130 ? -36.105 14.477 68.329 1.00 49.62 130 ALA A N 1
ATOM 955 C CA . ALA A 1 130 ? -35.837 13.984 69.681 1.00 49.62 130 ALA A CA 1
ATOM 956 C C . ALA A 1 130 ? -34.978 14.983 70.465 1.00 49.62 130 ALA A C 1
ATOM 958 O O . ALA A 1 130 ? -34.030 15.539 69.868 1.00 49.62 130 ALA A O 1
#

Foldseek 3Di:
DPPPVNVDDDPVLVVLLVVLVCVCQVQQEPVSLVSCVVSVDFKDKDQADDPVSVVRQCPHPQWDWPDDPDPRITMIGGHDPDDPPPCPDDPCVVVVVVVVVVVVVVVCVVPPPPPPPPPPDPDVPPPPPD

Sequence (130 aa):
MIGEEGLRPSERSTADLTAAVESVLSAPGADGIRRLGALGIDAVYAPDVDADVARALDAAPLLEPSGSDAPTSRVWTMVEPAAPPAVDGVPWRPWVAGGQLVLWLLAIVLTAPVRRRESTLEDDAEEVRA